Protein AF-A0A7M7G9E3-F1 (afdb_monomer)

pLDDT: mean 73.28, std 13.19, range [44.12, 91.56]

Solvent-accessible surface area (backbone atoms only — not comparable to full-ato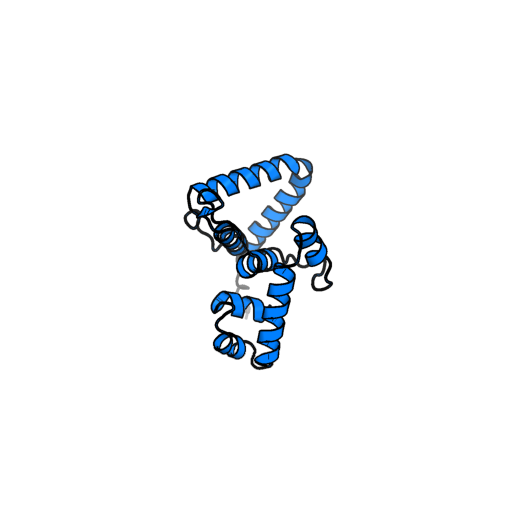m values): 9744 Å² total; per-residue (Å²): 109,70,66,58,55,34,35,72,73,53,40,86,83,36,54,76,64,33,35,70,78,36,78,90,49,56,69,66,57,53,50,52,53,52,51,52,52,39,49,54,43,70,74,52,58,83,84,50,47,64,60,53,57,67,62,66,74,87,62,57,98,86,60,86,53,62,43,61,51,30,45,46,50,40,70,45,42,85,66,70,56,29,86,81,49,88,64,38,49,62,46,58,51,30,46,45,56,27,34,46,73,74,74,70,53,58,90,77,77,48,56,73,68,48,45,54,51,50,51,52,52,50,52,54,50,45,65,71,45,48,72,82,47,47,66,61,51,52,51,49,52,50,52,54,53,49,68,74,63,64,72,86,70,76,82,71,80,79,77,75,82,126

Foldseek 3Di:
DQLLVQCVVPNLVPLVSSCVSVVVDDSVRSVVVSVVLLVVQVPDDPVCVVVVVCVVPPDDPPDPCVLVSLSSCLRRHPDDDCVVVVNADVSQLSVQVSCVVVVNHDPPSDDPVNSVVVVVVVVVVCVVCPPVCVVVVVVVVVVVVVVVPPPPDDDPPDPPDD

Structure (mmCIF, N/CA/C/O backbone):
data_AF-A0A7M7G9E3-F1
#
_entry.id   AF-A0A7M7G9E3-F1
#
loop_
_atom_site.group_PDB
_atom_site.id
_atom_site.type_symbol
_atom_site.label_atom_id
_atom_site.label_alt_id
_atom_site.label_comp_id
_atom_site.label_asym_id
_atom_site.label_entity_id
_atom_site.label_seq_id
_atom_site.pdbx_PDB_ins_code
_atom_site.Cartn_x
_atom_site.Cartn_y
_atom_site.Cartn_z
_atom_site.occupancy
_atom_site.B_iso_or_equiv
_atom_site.auth_seq_id
_atom_site.auth_comp_id
_atom_site.auth_asym_id
_atom_site.auth_atom_id
_atom_site.pdbx_PDB_model_num
ATOM 1 N N . LYS A 1 1 ? -12.710 -0.361 7.205 1.00 62.22 1 LYS A N 1
ATOM 2 C CA . LYS A 1 1 ? -12.033 -1.661 6.974 1.00 62.22 1 LYS A CA 1
ATOM 3 C C . LYS A 1 1 ? -12.723 -2.511 5.900 1.00 62.22 1 LYS A C 1
ATOM 5 O O . LYS A 1 1 ? -12.128 -2.673 4.850 1.00 62.22 1 LYS A O 1
ATOM 10 N N . ILE A 1 2 ? -13.982 -2.938 6.076 1.00 75.06 2 ILE A N 1
ATOM 11 C CA . ILE A 1 2 ? -14.695 -3.798 5.096 1.00 75.06 2 ILE A CA 1
ATOM 12 C C . ILE A 1 2 ? -14.792 -3.164 3.693 1.00 75.06 2 ILE A C 1
ATOM 14 O O . ILE A 1 2 ? -14.605 -3.848 2.695 1.00 75.06 2 ILE A O 1
ATOM 18 N N . LEU A 1 3 ? -15.007 -1.845 3.602 1.00 76.38 3 LEU A N 1
ATOM 19 C CA . LEU A 1 3 ? -15.011 -1.137 2.315 1.00 76.38 3 LEU A CA 1
ATOM 20 C C . LEU A 1 3 ? -13.657 -1.216 1.587 1.00 76.38 3 LEU A C 1
ATOM 22 O O . LEU A 1 3 ? -13.635 -1.462 0.390 1.00 76.38 3 LEU A O 1
ATOM 26 N N . LEU A 1 4 ? -12.536 -1.065 2.300 1.00 72.06 4 LEU A N 1
ATOM 27 C CA . LEU A 1 4 ? -11.190 -1.193 1.722 1.00 72.06 4 LEU A CA 1
ATO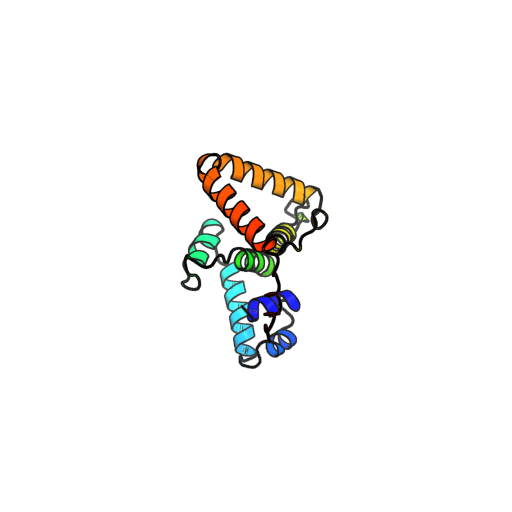M 28 C C . LEU A 1 4 ? -10.915 -2.626 1.244 1.00 72.06 4 LEU A C 1
ATOM 30 O O . LEU A 1 4 ? -10.371 -2.810 0.162 1.00 72.06 4 LEU A O 1
ATOM 34 N N . GLU A 1 5 ? -11.345 -3.632 2.008 1.00 73.69 5 GLU A N 1
ATOM 35 C CA . GLU A 1 5 ? -11.229 -5.048 1.624 1.00 73.69 5 GLU A CA 1
ATOM 36 C C . GLU A 1 5 ? -12.071 -5.368 0.376 1.00 73.69 5 GLU A C 1
ATOM 38 O O . GLU A 1 5 ? -11.616 -6.068 -0.530 1.00 73.69 5 GLU A O 1
ATOM 43 N N . ALA A 1 6 ? -13.285 -4.821 0.290 1.00 77.81 6 ALA A N 1
ATOM 44 C CA . ALA A 1 6 ? -14.148 -4.981 -0.875 1.00 77.81 6 ALA A CA 1
ATOM 45 C C . ALA A 1 6 ? -13.571 -4.279 -2.118 1.00 77.81 6 ALA A C 1
ATOM 47 O O . ALA A 1 6 ? -13.568 -4.861 -3.202 1.00 77.81 6 ALA A O 1
ATOM 48 N N . LEU A 1 7 ? -13.028 -3.069 -1.952 1.00 79.50 7 LEU A N 1
ATOM 49 C CA . LEU A 1 7 ? -12.357 -2.311 -3.012 1.00 79.50 7 LEU A CA 1
ATOM 50 C C . LEU A 1 7 ? -11.097 -3.014 -3.518 1.00 79.50 7 LEU A C 1
ATOM 52 O O . LEU A 1 7 ? -10.873 -3.076 -4.721 1.00 79.50 7 LEU A O 1
ATOM 56 N N . GLN A 1 8 ? -10.303 -3.590 -2.619 1.00 74.94 8 GLN A N 1
ATOM 57 C CA . GLN A 1 8 ? -9.138 -4.390 -2.983 1.00 74.94 8 GLN A CA 1
ATOM 58 C C . GLN A 1 8 ? -9.531 -5.625 -3.800 1.00 74.94 8 GLN A C 1
ATOM 60 O O . GLN A 1 8 ? -8.849 -5.985 -4.757 1.00 74.94 8 GLN A O 1
ATOM 65 N N . LYS A 1 9 ? -10.617 -6.299 -3.407 1.00 79.69 9 LYS A N 1
ATOM 66 C CA . LYS A 1 9 ? -11.030 -7.567 -4.010 1.00 79.69 9 LYS A CA 1
ATOM 67 C C . LYS A 1 9 ? -11.716 -7.397 -5.363 1.00 79.69 9 LYS A C 1
ATOM 69 O O . LYS A 1 9 ? -11.530 -8.239 -6.237 1.00 79.69 9 LYS A O 1
ATOM 74 N N . TYR A 1 10 ? -12.538 -6.363 -5.518 1.00 82.44 10 TYR A N 1
ATOM 75 C CA . TYR A 1 10 ? -13.394 -6.198 -6.695 1.00 82.44 10 TYR A CA 1
ATOM 76 C C . TYR A 1 10 ? -13.052 -4.973 -7.549 1.00 82.44 10 TYR A C 1
ATOM 78 O O . TYR A 1 10 ? -13.603 -4.834 -8.639 1.00 82.44 10 TYR A O 1
ATOM 86 N N . GLY A 1 11 ? -12.142 -4.112 -7.088 1.00 74.88 11 GLY A N 1
ATOM 87 C CA . GLY A 1 11 ? -11.875 -2.814 -7.704 1.00 74.88 11 GLY A CA 1
ATOM 88 C C . GLY A 1 11 ? -12.979 -1.796 -7.409 1.00 74.88 11 GLY A C 1
ATOM 89 O O . GLY A 1 11 ? -14.096 -2.151 -7.036 1.00 74.88 11 GLY A O 1
ATOM 90 N N . SER A 1 12 ? -12.679 -0.508 -7.587 1.00 77.75 12 SER A N 1
ATOM 91 C CA . SER A 1 12 ? -13.630 0.594 -7.357 1.00 77.75 12 SER A CA 1
ATOM 92 C C . SER A 1 12 ? -14.797 0.633 -8.350 1.00 77.75 12 SER A C 1
ATOM 94 O O . SER A 1 12 ? -15.815 1.260 -8.064 1.00 77.75 12 SER A O 1
ATOM 96 N N . GLU A 1 13 ? -14.677 -0.050 -9.488 1.00 79.44 13 GLU A N 1
ATOM 97 C CA . GLU A 1 13 ? -15.684 -0.068 -10.556 1.00 79.44 13 GLU A CA 1
ATOM 98 C C . GLU A 1 13 ? -16.825 -1.065 -10.287 1.00 79.44 13 GLU A C 1
ATOM 100 O O . GLU A 1 13 ? -17.957 -0.859 -10.727 1.00 79.44 13 GLU A O 1
ATOM 105 N N . ASN A 1 14 ? -16.567 -2.133 -9.524 1.00 83.56 14 ASN A N 1
ATOM 106 C CA . ASN A 1 14 ? -17.523 -3.221 -9.317 1.00 83.56 14 ASN A CA 1
ATOM 107 C C . ASN A 1 14 ? -18.362 -3.025 -8.045 1.00 83.56 14 ASN A C 1
ATOM 109 O O . ASN A 1 14 ? -18.261 -3.758 -7.055 1.00 83.56 14 ASN A O 1
ATOM 113 N N . ILE A 1 15 ? -19.211 -2.002 -8.080 1.00 82.75 15 ILE A N 1
ATOM 114 C CA . ILE A 1 15 ? -20.000 -1.563 -6.921 1.00 82.75 15 ILE A CA 1
ATOM 115 C C . ILE A 1 15 ? -21.059 -2.594 -6.513 1.00 82.75 15 ILE A C 1
ATOM 117 O O . ILE A 1 15 ? -21.334 -2.747 -5.323 1.00 82.75 15 ILE A O 1
ATOM 121 N N . ASP A 1 16 ? -21.580 -3.372 -7.461 1.00 83.38 16 ASP A N 1
ATOM 122 C CA . ASP A 1 16 ? -22.535 -4.451 -7.184 1.00 83.38 16 ASP A CA 1
ATOM 123 C C . ASP A 1 16 ? -21.907 -5.620 -6.410 1.00 83.38 16 ASP A C 1
ATOM 125 O O . ASP A 1 16 ? -22.585 -6.305 -5.642 1.00 83.38 16 ASP A O 1
ATOM 129 N N . ALA A 1 17 ? -20.607 -5.875 -6.583 1.00 83.62 17 ALA A N 1
ATOM 130 C CA . ALA A 1 17 ? -19.887 -6.850 -5.767 1.00 83.62 17 ALA A CA 1
ATOM 131 C C . ALA A 1 17 ? -19.518 -6.283 -4.387 1.00 83.62 17 ALA A C 1
ATOM 133 O O . ALA A 1 17 ? -19.555 -7.014 -3.393 1.00 83.62 17 ALA A O 1
ATOM 134 N N . ILE A 1 18 ? -19.211 -4.983 -4.306 1.00 83.94 18 ILE A N 1
ATOM 135 C CA . ILE A 1 18 ? -18.911 -4.301 -3.041 1.00 83.94 18 ILE A CA 1
ATOM 136 C C . ILE A 1 18 ? -20.157 -4.221 -2.147 1.00 83.94 18 ILE A C 1
ATOM 138 O O . ILE A 1 18 ? -20.063 -4.507 -0.951 1.00 83.94 18 ILE A O 1
ATOM 142 N N . SER A 1 19 ? -21.329 -3.916 -2.711 1.00 84.06 19 SER A N 1
ATOM 143 C CA . SER A 1 19 ? -22.597 -3.837 -1.969 1.00 84.06 19 SER A CA 1
ATOM 144 C C . SER A 1 19 ? -22.969 -5.164 -1.302 1.00 84.06 19 SER A C 1
ATOM 146 O O . SER A 1 19 ? -23.477 -5.177 -0.185 1.00 84.06 19 SER A O 1
ATOM 148 N N . LYS A 1 20 ? -22.602 -6.301 -1.907 1.00 85.81 20 LYS A N 1
ATOM 149 C CA . LYS A 1 20 ? -22.775 -7.635 -1.305 1.00 85.81 20 LYS A CA 1
ATOM 150 C C . LYS A 1 20 ? -21.909 -7.863 -0.061 1.00 85.81 20 LYS A C 1
ATOM 152 O O . LYS A 1 20 ? -22.298 -8.648 0.798 1.00 85.81 20 LYS A O 1
ATOM 157 N N . MET A 1 21 ? -20.749 -7.208 0.052 1.00 82.44 21 MET A N 1
ATOM 158 C CA . MET A 1 21 ? -19.912 -7.250 1.265 1.00 82.44 21 MET A CA 1
ATOM 159 C C . MET A 1 21 ? -20.320 -6.202 2.307 1.00 82.44 21 MET A C 1
ATOM 161 O O . MET A 1 21 ? -19.928 -6.308 3.468 1.00 82.44 21 MET A O 1
ATOM 165 N N . LEU A 1 22 ? -21.119 -5.212 1.909 1.00 81.06 22 LEU A N 1
ATOM 166 C CA . LEU A 1 22 ? -21.623 -4.132 2.753 1.00 81.06 22 LEU A CA 1
ATOM 167 C C . LEU A 1 22 ? -23.161 -4.087 2.702 1.00 81.06 22 LEU A C 1
ATOM 169 O O . LEU A 1 22 ? -23.721 -3.066 2.310 1.00 81.06 22 LEU A O 1
ATOM 173 N N . PRO A 1 23 ? -23.867 -5.156 3.121 1.00 77.81 23 PRO A N 1
ATOM 174 C CA . PRO A 1 23 ? -25.323 -5.255 2.960 1.00 77.81 23 PRO A CA 1
ATOM 175 C C . PRO A 1 23 ? -26.102 -4.189 3.745 1.00 77.81 23 PRO A C 1
ATOM 177 O O . PRO A 1 23 ? -27.266 -3.935 3.456 1.00 77.81 23 PRO A O 1
ATOM 180 N N . ASN A 1 24 ? -25.456 -3.563 4.732 1.00 81.88 24 ASN A N 1
ATOM 181 C CA . ASN A 1 24 ? -26.046 -2.532 5.583 1.00 81.88 24 ASN A CA 1
ATOM 182 C C . ASN A 1 24 ? -25.809 -1.105 5.062 1.00 81.88 24 ASN A C 1
ATOM 184 O O . ASN A 1 24 ? -26.201 -0.152 5.729 1.00 81.88 24 ASN A O 1
ATOM 188 N N . ILE A 1 25 ? -25.119 -0.942 3.931 1.00 80.38 25 ILE A N 1
ATOM 189 C CA . ILE A 1 25 ? -24.802 0.363 3.346 1.00 80.38 25 ILE A CA 1
ATOM 190 C C . ILE A 1 25 ? -25.484 0.446 1.985 1.00 80.38 25 ILE A C 1
ATOM 192 O O . ILE A 1 25 ? -25.411 -0.491 1.189 1.00 80.38 25 ILE A O 1
ATOM 196 N N . SER A 1 26 ? -26.158 1.564 1.715 1.00 84.56 26 SER A N 1
ATOM 197 C CA . SER A 1 26 ? -26.821 1.755 0.431 1.00 84.56 26 SER A CA 1
ATOM 198 C C . SER A 1 26 ? -25.800 1.842 -0.708 1.00 84.56 26 SER A C 1
ATOM 200 O O . SER A 1 26 ? -24.652 2.262 -0.538 1.00 84.56 26 SER A O 1
ATOM 202 N N . LEU A 1 27 ? -26.222 1.445 -1.906 1.00 84.50 27 LEU A N 1
ATOM 203 C CA . LEU A 1 27 ? -25.378 1.471 -3.102 1.00 84.50 27 LEU A CA 1
ATOM 204 C C . LEU A 1 27 ? -24.957 2.912 -3.456 1.00 84.50 27 LEU A C 1
ATOM 206 O O . LEU A 1 27 ? -23.843 3.149 -3.926 1.00 84.50 27 LEU A O 1
ATOM 210 N N . GLU A 1 28 ? -25.831 3.878 -3.171 1.00 84.62 28 GLU A N 1
ATOM 211 C CA . GLU A 1 28 ? -25.585 5.313 -3.327 1.00 84.62 28 GLU A CA 1
ATOM 212 C C . GLU A 1 28 ? -24.550 5.828 -2.325 1.00 84.62 28 GLU A C 1
ATOM 214 O O . GLU A 1 28 ? -23.632 6.541 -2.727 1.00 84.62 28 GLU A O 1
ATOM 219 N N . ASP A 1 29 ? -24.612 5.397 -1.064 1.00 81.69 29 ASP A N 1
ATOM 220 C CA . ASP A 1 29 ? -23.627 5.770 -0.044 1.00 81.69 29 ASP A CA 1
ATOM 221 C C . ASP A 1 29 ? -22.245 5.182 -0.341 1.00 81.69 29 ASP A C 1
ATOM 223 O O . ASP A 1 29 ? -21.230 5.857 -0.152 1.00 81.69 29 ASP A O 1
ATOM 227 N N . ILE A 1 30 ? -22.181 3.948 -0.857 1.00 81.44 30 ILE A N 1
ATOM 228 C CA . ILE A 1 30 ? -20.924 3.330 -1.311 1.00 81.44 30 ILE A CA 1
ATOM 229 C C . ILE A 1 30 ? -20.324 4.155 -2.455 1.00 81.44 30 ILE A C 1
ATOM 231 O O . ILE A 1 30 ? -19.148 4.515 -2.391 1.00 81.44 30 ILE A O 1
ATOM 235 N N . LYS A 1 31 ? -21.129 4.510 -3.467 1.00 85.25 31 LYS A N 1
ATOM 236 C CA . LYS A 1 31 ? -20.708 5.374 -4.585 1.00 85.25 31 LYS A CA 1
ATOM 237 C C . LYS A 1 31 ? -20.195 6.724 -4.097 1.00 85.25 31 LYS A C 1
ATOM 239 O O . LYS A 1 31 ? -19.073 7.095 -4.421 1.00 85.25 31 LYS A O 1
ATOM 244 N N . SER A 1 32 ? -20.988 7.417 -3.283 1.00 84.75 32 SER A N 1
ATOM 245 C CA . SER A 1 32 ? -20.653 8.719 -2.693 1.00 84.75 32 SER A CA 1
ATOM 246 C C . SER A 1 32 ? -19.331 8.659 -1.927 1.00 84.75 32 SER A C 1
ATOM 248 O O . SER A 1 32 ? -18.456 9.503 -2.116 1.00 84.75 32 SER A O 1
ATOM 250 N N . THR A 1 33 ? -19.142 7.611 -1.126 1.00 81.31 33 THR A N 1
ATOM 251 C CA . THR A 1 33 ? -17.935 7.423 -0.321 1.00 81.31 33 THR A CA 1
ATOM 252 C C . THR A 1 33 ? -16.703 7.197 -1.198 1.00 81.31 33 THR A C 1
ATOM 254 O O . THR A 1 33 ? -15.673 7.833 -0.980 1.00 81.31 33 THR A O 1
ATOM 257 N N . ILE A 1 34 ? -16.805 6.342 -2.222 1.00 82.50 34 ILE A N 1
ATOM 258 C CA . ILE A 1 34 ? -15.722 6.103 -3.189 1.00 82.50 34 ILE A CA 1
ATOM 259 C C . ILE A 1 34 ? -15.374 7.401 -3.928 1.00 82.50 34 ILE A C 1
ATOM 261 O O . ILE A 1 34 ? -14.204 7.778 -3.978 1.00 82.50 34 ILE A O 1
ATOM 265 N N . SER A 1 35 ? -16.376 8.117 -4.445 1.00 82.38 35 SER A N 1
ATOM 266 C CA . SER A 1 35 ? -16.183 9.376 -5.170 1.00 82.38 35 SER A CA 1
ATOM 267 C C . SER A 1 35 ? -15.533 10.449 -4.302 1.00 82.38 35 SER A C 1
ATOM 269 O O . SER A 1 35 ? -14.566 11.070 -4.736 1.00 82.38 35 SER A O 1
ATOM 271 N N . LYS A 1 36 ? -15.993 10.610 -3.057 1.00 80.75 36 LYS A N 1
ATOM 272 C CA . LYS A 1 36 ? -15.408 11.537 -2.083 1.00 80.75 36 LYS A CA 1
ATOM 273 C C . LYS A 1 36 ? -13.924 11.253 -1.865 1.00 80.75 36 LYS A C 1
ATOM 275 O O . LYS A 1 36 ? -13.114 12.173 -1.839 1.00 80.75 36 LYS A O 1
ATOM 280 N N . TYR A 1 37 ? -13.551 9.986 -1.716 1.00 74.50 37 TYR A N 1
ATOM 281 C CA . TYR A 1 37 ? -12.158 9.599 -1.505 1.00 74.50 37 TYR A CA 1
ATOM 282 C C . TYR A 1 37 ? -11.289 9.794 -2.747 1.00 74.50 37 TYR A C 1
ATOM 284 O O . TYR A 1 37 ? -10.169 10.290 -2.626 1.00 74.50 37 TYR A O 1
ATOM 292 N N . SER A 1 38 ? -11.812 9.490 -3.936 1.00 76.44 38 SER A N 1
ATOM 293 C CA . SER A 1 38 ? -11.145 9.820 -5.198 1.00 76.44 38 SER A CA 1
ATOM 294 C C . SER A 1 38 ? -10.947 11.326 -5.374 1.00 76.44 38 SER A C 1
ATOM 296 O O . SER A 1 38 ? -9.914 11.751 -5.878 1.00 76.44 38 SER A O 1
ATOM 298 N N . GLU A 1 39 ? -11.914 12.145 -4.970 1.00 75.88 39 GLU A N 1
ATOM 299 C CA . GLU A 1 39 ? -11.827 13.602 -5.075 1.00 75.88 39 GLU A CA 1
ATOM 300 C C . GLU A 1 39 ? -10.805 14.188 -4.097 1.00 75.88 39 GLU A C 1
ATOM 302 O O . GLU A 1 39 ? -9.998 15.034 -4.478 1.00 75.88 39 GLU A O 1
ATOM 307 N N . ILE A 1 40 ? -10.767 13.672 -2.865 1.00 70.94 40 ILE A N 1
ATOM 308 C CA . ILE A 1 40 ? -9.725 14.002 -1.886 1.00 70.94 40 ILE A CA 1
ATOM 309 C C . ILE A 1 40 ? -8.341 13.659 -2.451 1.00 70.94 40 ILE A C 1
ATOM 311 O O . ILE A 1 40 ? -7.437 14.482 -2.364 1.00 70.94 40 ILE A O 1
ATOM 315 N N . ALA A 1 41 ? -8.173 12.484 -3.064 1.00 66.81 41 ALA A N 1
ATOM 316 C CA . ALA A 1 41 ? -6.895 12.079 -3.650 1.00 66.81 41 ALA A CA 1
ATOM 317 C C . ALA A 1 41 ? -6.475 12.949 -4.852 1.00 66.81 41 ALA A C 1
ATOM 319 O O . ALA A 1 41 ? -5.294 13.224 -5.018 1.00 66.81 41 ALA A O 1
ATOM 320 N N . LYS A 1 42 ? -7.428 13.410 -5.674 1.00 68.31 42 LYS A N 1
ATOM 321 C CA . LYS A 1 42 ? -7.154 14.253 -6.853 1.00 68.31 42 LYS A CA 1
ATOM 322 C C . LYS A 1 42 ? -6.769 15.694 -6.517 1.00 68.31 42 LYS A C 1
ATOM 324 O O . LYS A 1 42 ? -6.034 16.308 -7.281 1.00 68.31 42 LYS A O 1
ATOM 329 N N . ASN A 1 43 ? -7.294 16.240 -5.421 1.00 63.22 43 ASN A N 1
ATOM 330 C CA . ASN A 1 43 ? -7.216 17.672 -5.111 1.00 63.22 43 ASN A CA 1
ATOM 331 C C . ASN A 1 43 ? -6.189 18.023 -4.015 1.00 63.22 43 ASN A C 1
ATOM 333 O O . ASN A 1 43 ? -6.202 19.146 -3.510 1.00 63.22 43 ASN A O 1
ATOM 337 N N . LEU A 1 44 ? -5.319 17.092 -3.611 1.00 54.50 44 LEU A N 1
ATOM 338 C CA . LEU A 1 44 ? -4.316 17.322 -2.565 1.00 54.50 44 LEU A CA 1
ATOM 339 C C . LEU A 1 44 ? -2.896 17.408 -3.144 1.00 54.50 44 LEU A C 1
ATOM 341 O O . LEU A 1 44 ? -2.499 16.585 -3.960 1.00 54.50 44 LEU A O 1
ATOM 345 N N . TYR A 1 45 ? -2.125 18.397 -2.679 1.00 54.25 45 TYR A N 1
ATOM 346 C CA . TYR A 1 45 ? -0.694 18.542 -2.972 1.00 54.25 45 TYR A CA 1
ATOM 347 C C . TYR A 1 45 ? 0.148 17.522 -2.174 1.00 54.25 45 TYR A C 1
ATOM 349 O O . TYR A 1 45 ? -0.186 17.214 -1.025 1.00 54.25 45 TYR A O 1
ATOM 357 N N . GLU A 1 46 ? 1.253 17.043 -2.768 1.00 53.22 46 GLU A N 1
ATOM 358 C CA . GLU A 1 46 ? 2.120 15.946 -2.276 1.00 53.22 46 GLU A CA 1
ATOM 359 C C . GLU A 1 46 ? 2.511 16.055 -0.787 1.00 53.22 46 GLU A C 1
ATOM 361 O O . GLU A 1 46 ? 2.446 15.067 -0.054 1.00 53.22 46 GLU A O 1
ATOM 366 N N . ASP A 1 47 ? 2.827 17.257 -0.294 1.00 45.22 47 ASP A N 1
ATOM 367 C CA . ASP A 1 47 ? 3.300 17.463 1.085 1.00 45.22 47 ASP A CA 1
ATOM 368 C C . ASP A 1 47 ? 2.176 17.489 2.146 1.00 45.22 47 ASP A C 1
ATOM 370 O O . ASP A 1 47 ? 2.416 17.266 3.341 1.00 45.22 47 ASP A O 1
ATOM 374 N N . GLU A 1 48 ? 0.925 17.733 1.736 1.00 49.28 48 GLU A N 1
ATOM 375 C CA . GLU A 1 48 ? -0.235 17.736 2.637 1.00 49.28 48 GLU A CA 1
ATOM 376 C C . GLU A 1 48 ? -0.912 16.365 2.749 1.00 49.28 48 GLU A C 1
ATOM 378 O O . GLU A 1 48 ? -1.586 16.115 3.752 1.00 49.28 48 GLU A O 1
ATOM 383 N N . LEU A 1 49 ? -0.719 15.466 1.776 1.00 51.69 49 LEU A N 1
ATOM 384 C CA . LEU A 1 49 ? -1.388 14.162 1.706 1.00 51.69 49 LEU A CA 1
ATOM 385 C C . LEU A 1 49 ? -1.201 13.355 2.989 1.00 51.69 49 LEU A C 1
ATOM 387 O O . LEU A 1 49 ? -2.175 13.072 3.681 1.00 51.69 49 LEU A O 1
ATOM 391 N N . LEU A 1 50 ? 0.043 13.050 3.357 1.00 49.31 50 LEU A N 1
ATOM 392 C CA . LEU A 1 50 ? 0.321 12.161 4.485 1.00 49.31 50 LEU A CA 1
ATOM 393 C C . LEU A 1 50 ? -0.077 12.797 5.826 1.00 49.31 50 LEU A C 1
ATOM 395 O O . LEU A 1 50 ? -0.698 12.160 6.673 1.00 49.31 50 LEU A O 1
ATOM 399 N N . ASN A 1 51 ? 0.237 14.080 6.011 1.00 48.66 51 ASN A N 1
ATOM 400 C CA . ASN A 1 51 ? 0.017 14.781 7.275 1.00 48.66 51 ASN A CA 1
ATOM 401 C C . ASN A 1 51 ? -1.463 15.056 7.559 1.00 48.66 51 ASN A C 1
ATOM 403 O O . ASN A 1 51 ? -1.899 14.924 8.702 1.00 48.66 51 ASN A O 1
ATOM 407 N N . LYS A 1 52 ? -2.241 15.451 6.548 1.00 54.41 52 LYS A N 1
ATOM 408 C CA . LYS A 1 52 ? -3.678 15.730 6.695 1.00 54.41 52 LYS A CA 1
ATOM 409 C C . LYS A 1 52 ? -4.465 14.426 6.811 1.00 54.41 52 LYS A C 1
ATOM 411 O O . LYS A 1 52 ? -5.420 14.366 7.583 1.00 54.41 52 LYS A O 1
ATOM 416 N N . TRP A 1 53 ? -4.000 13.363 6.149 1.00 54.34 53 TRP A N 1
ATOM 417 C CA . TRP A 1 53 ? -4.514 12.009 6.342 1.00 54.34 53 TRP A CA 1
ATOM 418 C C . TRP A 1 53 ? -4.296 11.508 7.760 1.00 54.34 53 TRP A C 1
ATOM 420 O O . TRP A 1 53 ? -5.270 11.211 8.443 1.00 54.34 53 TRP A O 1
ATOM 430 N N . LEU A 1 54 ? -3.056 11.497 8.253 1.00 50.59 54 LEU A N 1
ATOM 431 C CA . LEU A 1 54 ? -2.746 11.047 9.615 1.00 50.59 54 LEU A CA 1
ATOM 432 C C . LEU A 1 54 ? -3.540 11.814 10.690 1.00 50.59 54 LEU A C 1
ATOM 434 O O . LEU A 1 54 ? -3.781 11.284 11.769 1.00 50.59 54 LEU A O 1
ATOM 438 N N . LYS A 1 55 ? -3.987 13.040 10.387 1.00 49.03 55 LYS A N 1
ATOM 439 C CA . LYS A 1 55 ? -4.703 13.932 11.309 1.00 49.03 55 LYS A CA 1
ATOM 440 C C . LYS A 1 55 ? -6.227 13.982 11.129 1.00 49.03 55 LYS A C 1
ATOM 442 O O . LYS A 1 55 ? -6.878 14.690 11.890 1.00 49.03 55 LYS A O 1
ATOM 447 N N . CYS A 1 56 ? -6.834 13.256 10.185 1.00 53.72 56 CYS A N 1
ATOM 448 C CA . CYS A 1 56 ? -8.277 13.370 9.891 1.00 53.72 56 CYS A CA 1
ATOM 449 C C . CYS A 1 56 ? -9.222 12.728 10.933 1.00 53.72 56 CYS A C 1
ATOM 451 O O . CYS A 1 56 ? -10.414 12.573 10.676 1.00 53.72 56 CYS A O 1
ATOM 453 N N . GLY A 1 57 ? -8.712 12.348 12.110 1.00 47.41 57 GLY A N 1
ATOM 454 C CA . GLY A 1 57 ? -9.504 11.787 13.212 1.00 47.41 57 GLY A CA 1
ATOM 455 C C . GLY A 1 57 ? -9.961 10.339 13.006 1.00 47.41 57 GLY A C 1
ATOM 456 O O . GLY A 1 57 ? -10.591 9.772 13.892 1.00 47.41 57 GLY A O 1
ATOM 457 N N . LEU A 1 58 ? -9.620 9.726 11.867 1.00 44.81 58 LEU A N 1
ATOM 458 C CA . LEU A 1 58 ? -9.867 8.307 11.591 1.00 44.81 58 LEU A CA 1
ATOM 459 C C . LEU A 1 58 ? -8.872 7.369 12.295 1.00 44.81 58 LEU A C 1
ATOM 461 O O . LEU A 1 58 ? -9.079 6.158 12.268 1.00 44.81 58 LEU A O 1
ATOM 465 N N . TYR A 1 59 ? -7.803 7.906 12.896 1.00 53.53 59 TYR A N 1
ATOM 466 C CA . TYR A 1 59 ? -6.641 7.129 13.329 1.00 53.53 59 TYR A CA 1
ATOM 467 C C . TYR A 1 59 ? -6.228 7.478 14.764 1.00 53.53 59 TYR A C 1
ATOM 469 O O . TYR A 1 59 ? -6.123 8.659 15.103 1.00 53.53 59 TYR A O 1
ATOM 477 N N . GLN A 1 60 ? -5.985 6.456 15.591 1.00 51.34 60 GLN A N 1
ATOM 478 C CA . GLN A 1 60 ? -5.411 6.596 16.932 1.00 51.34 60 GLN A CA 1
ATOM 479 C C . GLN A 1 60 ? -3.903 6.280 16.902 1.00 51.34 60 GLN A C 1
ATOM 481 O O . GLN A 1 60 ? -3.472 5.482 16.067 1.00 51.34 60 GLN A O 1
ATOM 486 N N . PRO A 1 61 ? -3.082 6.878 17.785 1.00 48.19 61 PRO A N 1
ATOM 487 C CA . PRO A 1 61 ? -1.626 6.685 17.810 1.00 48.19 61 PRO A CA 1
ATOM 488 C C . PRO A 1 61 ? -1.166 5.224 17.954 1.00 48.19 61 PRO A C 1
ATOM 490 O O . PRO A 1 61 ? -0.038 4.897 17.586 1.00 48.19 61 PRO A O 1
ATOM 493 N N . GLU A 1 62 ? -2.016 4.344 18.486 1.00 52.94 62 GLU A N 1
ATOM 494 C CA . GLU A 1 62 ? -1.725 2.924 18.699 1.00 52.94 62 GLU A CA 1
ATOM 495 C C . GLU A 1 62 ? -2.038 2.044 17.477 1.00 52.94 62 GLU A C 1
ATOM 497 O O . GLU A 1 62 ? -1.605 0.888 17.416 1.00 52.94 62 GLU A O 1
ATOM 502 N N . ASP A 1 63 ? -2.752 2.578 16.487 1.00 55.75 63 ASP A N 1
ATOM 503 C CA . ASP A 1 63 ? -3.122 1.845 15.288 1.00 55.75 63 ASP A CA 1
ATOM 504 C C . ASP A 1 63 ? -2.087 2.060 14.170 1.00 55.75 63 ASP A C 1
ATOM 506 O O . ASP A 1 63 ? -2.008 3.113 13.534 1.00 55.75 63 ASP A O 1
ATOM 510 N N . SER A 1 64 ? -1.293 1.029 13.870 1.00 62.06 64 SER A N 1
ATOM 511 C CA . SER A 1 64 ? -0.417 1.043 12.691 1.00 62.06 64 SER A CA 1
ATOM 512 C C . SER A 1 64 ? -1.231 0.765 11.423 1.00 62.06 64 SER A C 1
ATOM 514 O O . SER A 1 64 ? -1.298 -0.367 10.947 1.00 62.06 64 SER A O 1
ATOM 516 N N . PHE A 1 65 ? -1.852 1.810 10.873 1.00 67.75 65 PHE A N 1
ATOM 517 C CA . PHE A 1 65 ? -2.606 1.781 9.607 1.00 67.75 65 PHE A CA 1
ATOM 518 C C . PHE A 1 65 ? -1.725 1.948 8.359 1.00 67.75 65 PHE A C 1
ATOM 520 O O . PHE A 1 65 ? -2.199 2.318 7.284 1.00 67.75 65 PHE A O 1
ATOM 527 N N . ILE A 1 66 ? -0.420 1.698 8.492 1.00 75.69 66 ILE A N 1
ATOM 528 C CA . ILE A 1 66 ? 0.539 1.764 7.383 1.00 75.69 66 ILE A CA 1
ATOM 529 C C . ILE A 1 66 ? 0.074 0.921 6.180 1.00 75.69 66 ILE A C 1
ATOM 531 O O . ILE A 1 66 ? 0.112 1.438 5.063 1.00 75.69 66 ILE A O 1
ATOM 535 N N . PRO A 1 67 ? -0.411 -0.327 6.352 1.00 78.38 67 PRO A N 1
ATOM 536 C CA . PRO A 1 67 ? -0.885 -1.111 5.218 1.00 78.38 67 PRO A CA 1
ATOM 537 C C . PRO A 1 67 ? -2.096 -0.457 4.534 1.00 78.38 67 PRO A C 1
ATOM 539 O O . PRO A 1 67 ? -2.117 -0.306 3.317 1.00 78.38 67 PRO A O 1
ATOM 542 N N . GLU A 1 68 ? -3.097 -0.016 5.291 1.00 78.06 68 GLU A N 1
ATOM 543 C CA . GLU A 1 68 ? -4.299 0.620 4.750 1.00 78.06 68 GLU A CA 1
ATOM 544 C C . GLU A 1 68 ? -3.984 1.917 3.994 1.00 78.06 68 GLU A C 1
ATOM 546 O O . GLU A 1 68 ? -4.570 2.159 2.940 1.00 78.06 68 GLU A O 1
ATOM 551 N N . ALA A 1 69 ? -3.031 2.715 4.483 1.00 81.31 69 ALA A N 1
ATOM 552 C CA . ALA A 1 69 ? -2.567 3.918 3.798 1.00 81.31 69 ALA A CA 1
ATOM 553 C C . ALA A 1 69 ? -1.877 3.591 2.463 1.00 81.31 69 ALA A C 1
ATOM 555 O O . ALA A 1 69 ? -2.198 4.198 1.443 1.00 81.31 69 ALA A O 1
ATOM 556 N N . LEU A 1 70 ? -0.982 2.595 2.442 1.00 85.19 70 LEU A N 1
ATOM 557 C CA . LEU A 1 70 ? -0.299 2.147 1.221 1.00 85.19 70 LEU A CA 1
ATOM 558 C C . LEU A 1 70 ? -1.289 1.611 0.176 1.00 85.19 70 LEU A C 1
ATOM 560 O O . LEU A 1 70 ? -1.175 1.934 -1.006 1.00 85.19 70 LEU A O 1
ATOM 564 N N . LEU A 1 71 ? -2.281 0.829 0.614 1.00 83.94 71 LEU A N 1
ATOM 565 C CA . LEU A 1 71 ? -3.358 0.336 -0.246 1.00 83.94 71 LEU A CA 1
ATOM 566 C C . LEU A 1 71 ? -4.192 1.488 -0.808 1.00 83.94 71 LEU A C 1
ATOM 568 O O . LEU A 1 71 ? -4.535 1.495 -1.987 1.00 83.94 71 LEU A O 1
ATOM 572 N N . PHE A 1 72 ? -4.517 2.474 0.024 1.00 81.62 72 PHE A N 1
ATOM 573 C CA . PHE A 1 72 ? -5.301 3.617 -0.416 1.00 81.62 72 PHE A CA 1
ATOM 574 C C . PHE A 1 72 ? -4.560 4.435 -1.478 1.00 81.62 72 PHE A C 1
ATOM 576 O O . PHE A 1 72 ? -5.133 4.715 -2.530 1.00 81.62 72 PHE A O 1
ATOM 583 N N . ILE A 1 73 ? -3.284 4.753 -1.243 1.00 83.81 73 ILE A N 1
ATOM 584 C CA . ILE A 1 73 ? -2.418 5.436 -2.214 1.00 83.81 73 ILE A CA 1
ATOM 585 C C . ILE A 1 73 ? -2.414 4.672 -3.542 1.00 83.81 73 ILE A C 1
ATOM 587 O O . ILE A 1 73 ? -2.681 5.239 -4.601 1.00 83.81 73 ILE A O 1
ATOM 591 N N . GLN A 1 74 ? -2.194 3.359 -3.491 1.00 86.94 74 GLN A N 1
ATOM 592 C CA . GLN A 1 74 ? -2.174 2.495 -4.670 1.00 86.94 74 GLN A CA 1
ATOM 593 C C . GLN A 1 74 ? -3.492 2.502 -5.463 1.00 86.94 74 GLN A C 1
ATOM 595 O O . GLN A 1 74 ? -3.472 2.406 -6.694 1.00 86.94 74 GLN A O 1
ATOM 600 N N . LEU A 1 75 ? -4.636 2.585 -4.782 1.00 83.12 75 LEU A N 1
ATOM 601 C CA . LEU A 1 75 ? -5.954 2.548 -5.416 1.00 83.12 75 LEU A CA 1
ATOM 602 C C . LEU A 1 75 ? -6.385 3.913 -5.964 1.00 83.12 75 LEU A C 1
ATOM 604 O O . LEU A 1 75 ? -6.906 3.975 -7.079 1.00 83.12 75 LEU A O 1
ATOM 608 N N . PHE A 1 76 ? -6.178 4.986 -5.202 1.00 79.81 76 PHE A N 1
ATOM 609 C CA . PHE A 1 76 ? -6.881 6.254 -5.413 1.00 79.81 76 PHE A CA 1
ATOM 610 C C . PHE A 1 76 ? -6.021 7.399 -5.933 1.00 79.81 76 PHE A C 1
ATOM 612 O O . PHE A 1 76 ? -6.569 8.327 -6.526 1.00 79.81 76 PHE A O 1
ATOM 619 N N . GLU A 1 77 ? -4.709 7.358 -5.729 1.00 82.38 77 GLU A N 1
ATOM 620 C CA . GLU A 1 77 ? -3.836 8.419 -6.215 1.00 82.38 77 GLU A CA 1
ATOM 621 C C . GLU A 1 77 ? -3.627 8.310 -7.732 1.00 82.38 77 GLU A C 1
ATOM 623 O O . GLU A 1 77 ? -3.637 7.221 -8.326 1.00 82.38 77 GLU A O 1
ATOM 628 N N . ASN A 1 78 ? -3.482 9.468 -8.375 1.00 83.12 78 ASN A N 1
ATOM 629 C CA . ASN A 1 78 ? -3.271 9.553 -9.811 1.00 83.12 78 ASN A CA 1
ATOM 630 C C . ASN A 1 78 ? -1.783 9.381 -10.139 1.00 83.12 78 ASN A C 1
ATOM 632 O O . ASN A 1 78 ? -1.090 10.345 -10.454 1.00 83.12 78 ASN A O 1
ATOM 636 N N . HIS A 1 79 ? -1.299 8.144 -10.024 1.00 84.81 79 HIS A N 1
ATOM 637 C CA . HIS A 1 79 ? 0.085 7.797 -10.354 1.00 84.81 79 HIS A CA 1
ATOM 638 C C . HIS A 1 79 ? 0.368 8.056 -11.839 1.00 84.81 79 HIS A C 1
ATOM 640 O O . HIS A 1 79 ? -0.413 7.579 -12.673 1.00 84.81 79 HIS A O 1
ATOM 646 N N . PRO A 1 80 ? 1.476 8.735 -12.189 1.00 87.94 80 PRO A N 1
ATOM 647 C CA . PRO A 1 80 ? 1.884 8.868 -13.578 1.00 87.94 80 PRO A CA 1
ATOM 648 C C . PRO A 1 80 ? 2.071 7.483 -14.214 1.00 87.94 80 PRO A C 1
ATOM 650 O O . PRO A 1 80 ? 2.562 6.559 -13.551 1.00 87.94 80 PRO A O 1
ATOM 653 N N . PRO A 1 81 ? 1.680 7.299 -15.484 1.00 87.38 81 PRO A N 1
ATOM 654 C CA . PRO A 1 81 ? 1.892 6.039 -16.174 1.00 87.38 81 PRO A CA 1
ATOM 655 C C . PRO A 1 81 ? 3.396 5.762 -16.329 1.00 87.38 81 PRO A C 1
ATOM 657 O O . PRO A 1 81 ? 4.186 6.701 -16.458 1.00 87.38 81 PRO A O 1
ATOM 660 N N . PRO A 1 82 ? 3.816 4.486 -16.425 1.00 88.56 82 PRO A N 1
ATOM 661 C CA . PRO A 1 82 ? 5.230 4.151 -16.584 1.00 88.56 82 PRO A CA 1
ATOM 662 C C . PRO A 1 82 ? 5.904 4.842 -17.776 1.00 88.56 82 PRO A C 1
ATOM 664 O O . PRO A 1 82 ? 7.091 5.142 -17.716 1.00 88.56 82 PRO A O 1
ATOM 667 N N . SER A 1 83 ? 5.164 5.166 -18.840 1.00 89.19 83 SER A N 1
ATOM 668 C CA . SER A 1 83 ? 5.675 5.929 -19.989 1.00 89.19 83 SER A CA 1
ATOM 669 C C . SER A 1 83 ? 6.205 7.321 -19.632 1.00 89.19 83 SER A C 1
ATOM 671 O O . SER A 1 83 ? 7.099 7.815 -20.311 1.00 89.19 83 SER A O 1
ATOM 673 N N . GLU A 1 84 ? 5.670 7.949 -18.585 1.00 88.75 84 GLU A N 1
ATOM 674 C CA . GLU A 1 84 ? 6.080 9.277 -18.109 1.00 88.75 84 GLU A CA 1
ATOM 675 C C . GLU A 1 84 ? 7.215 9.206 -17.077 1.00 88.75 84 GLU A C 1
ATOM 677 O O . GLU A 1 84 ? 7.859 10.212 -16.794 1.00 88.75 84 GLU A O 1
ATOM 682 N N . LEU A 1 85 ? 7.501 8.012 -16.549 1.00 87.19 85 LEU A N 1
ATOM 683 C CA . LEU A 1 85 ? 8.506 7.766 -15.513 1.00 87.19 85 LEU A CA 1
ATOM 684 C C . LEU A 1 85 ? 9.583 6.787 -15.988 1.00 87.19 85 LEU A C 1
ATOM 686 O O . LEU A 1 85 ? 10.020 5.925 -15.236 1.00 87.19 85 LEU A O 1
ATOM 690 N N . GLU A 1 86 ? 9.995 6.861 -17.253 1.00 88.38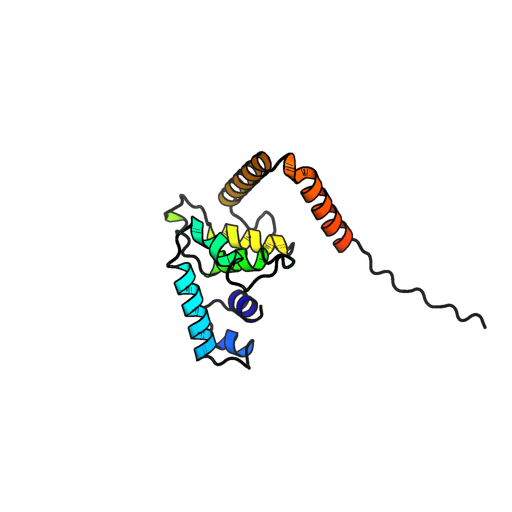 86 GLU A N 1
ATOM 691 C CA . GLU A 1 86 ? 11.042 5.995 -17.822 1.00 88.38 86 GLU A CA 1
ATOM 692 C C . GLU A 1 86 ? 10.816 4.479 -17.603 1.00 88.38 86 GLU A C 1
ATOM 694 O O . GLU A 1 86 ? 11.762 3.693 -17.579 1.00 88.38 86 GLU A O 1
ATOM 699 N N . GLY A 1 87 ? 9.576 4.037 -17.425 1.00 86.50 87 GLY A N 1
ATOM 700 C CA . GLY A 1 87 ? 9.209 2.649 -17.153 1.00 86.50 87 GLY A CA 1
ATOM 701 C C . GLY A 1 87 ? 9.070 2.276 -15.674 1.00 86.50 87 GLY A C 1
ATOM 702 O O . GLY A 1 87 ? 8.891 1.092 -15.406 1.00 86.50 87 GLY A O 1
ATOM 703 N N . TYR A 1 88 ? 9.143 3.224 -14.732 1.00 90.69 88 TYR A N 1
ATOM 704 C CA . TYR A 1 88 ? 8.826 2.957 -13.323 1.00 90.69 88 TYR A CA 1
ATOM 705 C C . TYR A 1 88 ? 7.315 2.844 -13.103 1.00 90.69 88 TYR A C 1
ATOM 707 O O . TYR A 1 88 ? 6.552 3.708 -13.536 1.00 90.69 88 TYR A O 1
ATOM 715 N N . ASP A 1 89 ? 6.886 1.819 -12.372 1.00 91.56 89 ASP A N 1
ATOM 716 C CA . ASP A 1 89 ? 5.487 1.629 -11.993 1.00 91.56 89 ASP A CA 1
ATOM 717 C C . ASP A 1 89 ? 5.289 1.895 -10.496 1.00 91.56 89 ASP A C 1
ATOM 719 O O . ASP A 1 89 ? 5.360 1.008 -9.638 1.00 91.56 89 ASP A O 1
ATOM 723 N N . ILE A 1 90 ? 5.005 3.159 -10.184 1.00 90.62 90 ILE A N 1
ATOM 724 C CA . ILE A 1 90 ? 4.794 3.636 -8.813 1.00 90.62 90 ILE A CA 1
ATOM 725 C C . ILE A 1 90 ? 3.604 2.930 -8.153 1.00 90.62 90 ILE A C 1
ATOM 727 O O . ILE A 1 90 ? 3.666 2.565 -6.975 1.00 90.62 90 ILE A O 1
ATOM 731 N N . ARG A 1 91 ? 2.541 2.656 -8.919 1.00 90.25 91 ARG A N 1
ATOM 732 C CA . ARG A 1 91 ? 1.359 1.943 -8.423 1.00 90.25 91 ARG A CA 1
ATOM 733 C C . ARG A 1 91 ? 1.729 0.520 -7.999 1.00 90.25 91 ARG A C 1
ATOM 735 O O . ARG A 1 91 ? 1.298 0.070 -6.933 1.00 90.25 91 ARG A O 1
ATOM 742 N N . SER A 1 92 ? 2.556 -0.168 -8.785 1.00 89.62 92 SER A N 1
ATOM 743 C CA . SER A 1 92 ? 3.077 -1.497 -8.446 1.00 89.62 92 SER A CA 1
ATOM 744 C C . SER A 1 92 ? 4.006 -1.475 -7.231 1.00 89.62 92 SER A C 1
ATOM 746 O O . SER A 1 92 ? 3.910 -2.367 -6.385 1.00 89.62 92 SER A O 1
ATOM 748 N N . ILE A 1 93 ? 4.835 -0.438 -7.070 1.00 90.56 93 ILE A N 1
ATOM 749 C CA . ILE A 1 93 ? 5.686 -0.258 -5.879 1.00 90.56 93 ILE A CA 1
ATOM 750 C C . ILE A 1 93 ? 4.835 -0.119 -4.608 1.00 90.56 93 ILE A C 1
ATOM 752 O O . ILE A 1 93 ? 5.082 -0.825 -3.627 1.00 90.56 93 ILE A O 1
ATOM 756 N N . TYR A 1 94 ? 3.797 0.723 -4.614 1.00 90.31 94 TYR A N 1
ATOM 757 C CA . TYR A 1 94 ? 2.898 0.853 -3.461 1.00 90.31 94 TYR A CA 1
ATOM 758 C C . TYR A 1 94 ? 2.134 -0.443 -3.161 1.00 90.31 94 TYR A C 1
ATOM 760 O O . TYR A 1 94 ? 2.024 -0.832 -1.996 1.00 90.31 94 TYR A O 1
ATOM 768 N N . ASN A 1 95 ? 1.681 -1.166 -4.192 1.00 88.25 95 ASN A N 1
ATOM 769 C CA . ASN A 1 95 ? 1.060 -2.482 -4.019 1.00 88.25 95 ASN A CA 1
ATOM 770 C C . ASN A 1 95 ? 2.027 -3.485 -3.364 1.00 88.25 95 ASN A C 1
ATOM 772 O O . ASN A 1 95 ? 1.658 -4.229 -2.452 1.00 88.25 95 ASN A O 1
ATOM 776 N N . PHE A 1 96 ? 3.287 -3.497 -3.805 1.00 88.50 96 PHE A N 1
ATOM 777 C CA . PHE A 1 96 ? 4.323 -4.351 -3.234 1.00 88.50 96 PHE A CA 1
ATOM 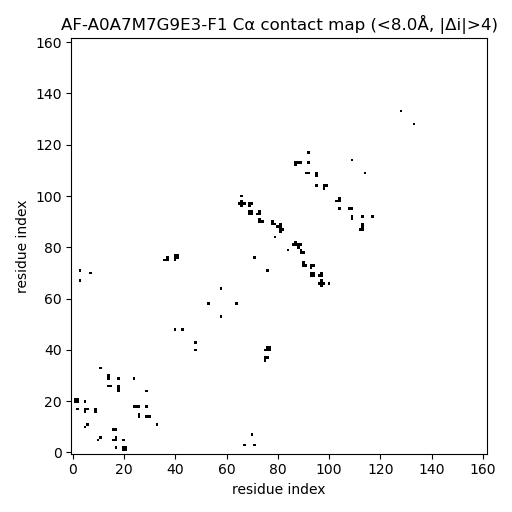778 C C . PHE A 1 96 ? 4.578 -4.024 -1.760 1.00 88.50 96 PHE A C 1
ATOM 780 O O . PHE A 1 96 ? 4.637 -4.936 -0.930 1.00 88.50 96 PHE A O 1
ATOM 787 N N . LEU A 1 97 ? 4.687 -2.741 -1.408 1.00 86.19 97 LEU A N 1
ATOM 788 C CA . LEU A 1 97 ? 4.866 -2.300 -0.023 1.00 86.19 97 LEU A CA 1
ATOM 789 C C . LEU A 1 97 ? 3.686 -2.717 0.858 1.00 86.19 97 LEU A C 1
ATOM 791 O O . LEU A 1 97 ? 3.893 -3.295 1.924 1.00 86.19 97 LEU A O 1
ATOM 795 N N . TYR A 1 98 ? 2.460 -2.519 0.378 1.00 86.06 98 TYR A N 1
ATOM 796 C CA . TYR A 1 98 ? 1.249 -2.969 1.057 1.00 86.06 98 TYR A CA 1
ATOM 797 C C . TYR A 1 98 ? 1.264 -4.486 1.321 1.00 86.06 98 TYR A C 1
ATOM 799 O O . TYR A 1 98 ? 1.095 -4.928 2.460 1.00 86.06 98 TYR A O 1
ATOM 807 N N . ARG A 1 99 ? 1.534 -5.30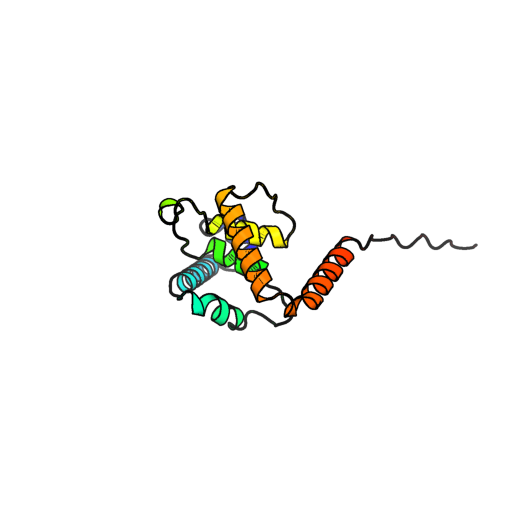7 0.297 1.00 81.56 99 ARG A N 1
ATOM 808 C CA . ARG A 1 99 ? 1.600 -6.778 0.427 1.00 81.56 99 ARG A CA 1
ATOM 809 C C . ARG A 1 99 ? 2.729 -7.235 1.356 1.00 81.56 99 ARG A C 1
ATOM 811 O O . ARG A 1 99 ? 2.592 -8.251 2.046 1.00 81.56 99 ARG A O 1
ATOM 818 N N . SER A 1 100 ? 3.817 -6.467 1.422 1.00 78.94 100 SER A N 1
ATOM 819 C CA . SER A 1 100 ? 4.957 -6.727 2.309 1.00 78.94 100 SER A CA 1
ATOM 820 C C . SER A 1 100 ? 4.593 -6.616 3.786 1.00 78.94 100 SER A C 1
ATOM 822 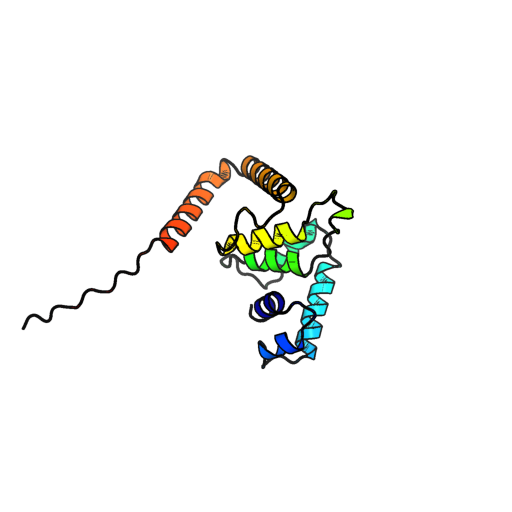O O . SER A 1 100 ? 5.129 -7.370 4.602 1.00 78.94 100 SER A O 1
ATOM 824 N N . CYS A 1 101 ? 3.608 -5.786 4.141 1.00 75.81 101 CYS A N 1
ATOM 825 C CA . CYS A 1 101 ? 3.098 -5.709 5.509 1.00 75.81 101 CYS A CA 1
ATOM 826 C C . CYS A 1 101 ? 2.480 -7.031 6.004 1.00 75.81 101 CYS A C 1
ATOM 828 O O . CYS A 1 101 ? 2.486 -7.300 7.206 1.00 75.81 101 CYS A O 1
ATOM 830 N N . PHE A 1 102 ? 1.998 -7.886 5.095 1.00 73.44 102 PHE A N 1
ATOM 831 C CA . PHE A 1 102 ? 1.346 -9.161 5.422 1.00 73.44 102 PHE A CA 1
ATOM 832 C C . PHE A 1 102 ? 2.230 -10.388 5.159 1.00 73.44 102 PHE A C 1
ATOM 834 O O . PHE A 1 102 ? 1.786 -11.515 5.366 1.00 73.44 102 PHE A O 1
ATOM 841 N N . GLY A 1 103 ? 3.487 -10.195 4.735 1.00 64.12 103 GLY A N 1
ATOM 842 C CA . GLY A 1 103 ? 4.401 -11.291 4.389 1.00 64.12 103 GLY A CA 1
ATOM 843 C C . GLY A 1 103 ? 3.995 -12.060 3.127 1.00 64.12 103 GLY A C 1
ATOM 844 O O . GLY A 1 103 ? 4.354 -13.225 2.988 1.00 64.12 103 GLY A O 1
ATOM 845 N N . GLN A 1 104 ? 3.220 -11.427 2.240 1.00 59.31 104 GLN A N 1
ATOM 846 C CA . GLN A 1 104 ? 2.658 -12.036 1.027 1.00 59.31 104 GLN A CA 1
ATOM 847 C C . GLN A 1 104 ? 3.353 -11.589 -0.268 1.00 59.31 104 GLN A C 1
ATOM 849 O O . GLN A 1 104 ? 2.885 -11.927 -1.357 1.00 59.31 104 GLN A O 1
ATOM 854 N N . SER A 1 105 ? 4.417 -10.794 -0.187 1.00 63.03 105 SER A N 1
ATOM 855 C CA . SER A 1 105 ? 5.162 -10.316 -1.353 1.00 63.03 105 SER A CA 1
ATOM 856 C C . SER A 1 105 ? 6.376 -11.202 -1.630 1.00 63.03 105 SER A C 1
ATOM 858 O O . SER A 1 105 ? 7.195 -11.471 -0.751 1.00 63.03 105 SER A O 1
ATOM 860 N N . SER A 1 106 ? 6.493 -11.663 -2.873 1.00 64.69 106 SER A N 1
ATOM 861 C CA . SER A 1 106 ? 7.714 -12.277 -3.387 1.00 64.69 106 SER A CA 1
ATOM 862 C C . SER A 1 106 ? 8.630 -11.180 -3.917 1.00 64.69 106 SER A C 1
ATOM 864 O O . SER A 1 106 ? 8.174 -10.232 -4.552 1.00 64.69 106 SER A O 1
ATOM 866 N N . TYR A 1 107 ? 9.941 -11.326 -3.726 1.00 62.19 107 TYR A N 1
ATOM 867 C CA . TYR A 1 107 ? 10.953 -10.428 -4.301 1.00 62.19 107 TYR A CA 1
ATOM 868 C C . TYR A 1 107 ? 10.855 -10.301 -5.838 1.00 62.19 107 TYR A C 1
ATOM 870 O O . TYR A 1 107 ? 11.368 -9.355 -6.433 1.00 62.19 107 TYR A O 1
ATOM 878 N N . PHE A 1 108 ? 10.192 -11.250 -6.500 1.00 65.31 108 PHE A N 1
ATOM 879 C CA . PHE A 1 108 ? 9.992 -11.266 -7.950 1.00 65.31 108 PHE A CA 1
ATOM 880 C C . PHE A 1 108 ? 8.700 -10.575 -8.409 1.00 65.31 108 PHE A C 1
ATOM 882 O O . PHE A 1 108 ? 8.442 -10.535 -9.606 1.00 65.31 108 PHE A O 1
ATOM 889 N N . ASP A 1 109 ? 7.911 -10.017 -7.486 1.00 76.56 109 ASP A N 1
ATOM 890 C CA . ASP A 1 109 ? 6.638 -9.356 -7.803 1.00 76.56 109 ASP A CA 1
ATOM 891 C C . ASP A 1 109 ? 6.810 -7.940 -8.382 1.00 76.56 109 ASP A C 1
ATOM 893 O O . ASP A 1 109 ? 5.838 -7.343 -8.837 1.00 76.56 109 ASP A O 1
ATOM 897 N N . LEU A 1 110 ? 8.030 -7.399 -8.357 1.00 84.88 110 LEU A N 1
ATOM 898 C CA . LEU A 1 110 ? 8.389 -6.113 -8.952 1.00 84.88 110 LEU A CA 1
ATOM 899 C C . LEU A 1 110 ? 9.367 -6.306 -10.110 1.00 84.88 110 LEU A C 1
ATOM 901 O O . LEU A 1 110 ? 10.206 -7.215 -10.088 1.00 84.88 110 LEU A O 1
ATOM 905 N N . SER A 1 111 ? 9.308 -5.398 -11.087 1.00 89.19 111 SER A N 1
ATOM 906 C CA . SER A 1 111 ? 10.320 -5.335 -12.139 1.00 89.19 111 SER A CA 1
ATOM 907 C C . SER A 1 111 ? 11.706 -5.077 -11.523 1.00 89.19 111 SER A C 1
ATOM 909 O O . SER A 1 111 ? 11.803 -4.429 -10.477 1.00 89.19 111 SER A O 1
ATOM 911 N N . PRO A 1 112 ? 12.808 -5.543 -12.141 1.00 89.00 112 PRO A N 1
ATOM 912 C CA . PRO A 1 112 ? 14.152 -5.260 -11.638 1.00 89.00 112 PRO A CA 1
ATOM 913 C C . PRO A 1 112 ? 14.393 -3.768 -11.386 1.00 89.00 112 PRO A C 1
ATOM 915 O O . PRO A 1 112 ? 14.916 -3.406 -10.339 1.00 89.00 112 PRO A O 1
ATOM 918 N N . LYS A 1 113 ? 13.905 -2.916 -12.292 1.00 89.75 113 LYS A N 1
ATOM 919 C CA . LYS A 1 113 ? 14.051 -1.463 -12.227 1.00 89.75 113 LYS A CA 1
ATOM 920 C C . LYS A 1 113 ? 13.307 -0.852 -11.030 1.00 89.75 113 LYS A C 1
ATOM 922 O O . LYS A 1 113 ? 13.888 -0.055 -10.296 1.00 89.75 113 LYS A O 1
ATOM 927 N N . ASP A 1 114 ? 12.067 -1.271 -10.779 1.00 89.50 114 ASP A N 1
ATOM 928 C CA . ASP A 1 114 ? 11.288 -0.808 -9.620 1.00 89.50 114 ASP A CA 1
ATOM 929 C C . ASP A 1 114 ? 11.891 -1.283 -8.293 1.00 89.50 114 ASP A C 1
ATOM 931 O O . ASP A 1 114 ? 11.881 -0.553 -7.300 1.00 89.50 114 ASP A O 1
ATOM 935 N N . ARG A 1 115 ? 12.460 -2.496 -8.268 1.00 87.75 115 ARG A N 1
ATOM 936 C CA . ARG A 1 115 ? 13.169 -3.012 -7.087 1.00 87.75 115 ARG A CA 1
ATOM 937 C C . ARG A 1 115 ? 14.421 -2.214 -6.788 1.00 87.75 115 ARG A C 1
ATOM 939 O O . ARG A 1 115 ? 14.637 -1.875 -5.631 1.00 87.75 115 ARG A O 1
ATOM 946 N N . ASP A 1 116 ? 15.227 -1.924 -7.803 1.00 88.50 116 ASP A N 1
ATOM 947 C CA . ASP A 1 116 ? 16.469 -1.176 -7.626 1.00 88.50 116 ASP A CA 1
ATOM 948 C C . ASP A 1 116 ? 16.173 0.231 -7.093 1.00 88.50 116 ASP A C 1
ATOM 950 O O . ASP A 1 116 ? 16.815 0.682 -6.140 1.00 88.50 116 ASP A O 1
ATOM 954 N N . LEU A 1 117 ? 15.129 0.880 -7.624 1.00 89.44 117 LEU A N 1
ATOM 955 C CA . LEU A 1 117 ? 14.622 2.146 -7.098 1.00 89.44 117 LEU A CA 1
ATOM 956 C C . LEU A 1 117 ? 14.186 2.013 -5.635 1.00 89.44 117 LEU A C 1
ATOM 958 O O . LEU A 1 117 ? 14.595 2.815 -4.792 1.00 89.44 117 LEU A O 1
ATOM 962 N N . LEU A 1 118 ? 13.379 1.001 -5.313 1.00 86.12 118 LEU A N 1
ATOM 963 C CA . LEU A 1 118 ? 12.879 0.803 -3.959 1.00 86.12 118 LEU A CA 1
ATOM 964 C C . LEU A 1 118 ? 14.016 0.535 -2.962 1.00 86.12 118 LEU A C 1
ATOM 966 O O . LEU A 1 118 ? 14.053 1.147 -1.894 1.00 86.12 118 LEU A O 1
ATOM 970 N N . CYS A 1 119 ? 14.973 -0.325 -3.313 1.00 82.69 119 CYS A N 1
ATOM 971 C CA . CYS A 1 119 ? 16.164 -0.589 -2.510 1.00 82.69 119 CYS A CA 1
ATOM 972 C C . CYS A 1 119 ? 16.970 0.691 -2.278 1.00 82.69 119 CYS A C 1
ATOM 974 O O . CYS A 1 119 ? 17.324 0.992 -1.139 1.00 82.69 119 CYS A O 1
ATOM 976 N N . PHE A 1 120 ? 17.197 1.486 -3.324 1.00 85.81 120 PHE A N 1
ATOM 977 C CA . PHE A 1 120 ? 17.897 2.762 -3.216 1.00 85.81 120 PHE A CA 1
ATOM 978 C C . PHE A 1 120 ? 17.191 3.748 -2.273 1.00 85.81 120 PHE A C 1
ATOM 980 O O . PHE A 1 120 ? 17.838 4.378 -1.431 1.00 85.81 120 PHE A O 1
ATOM 987 N N . LEU A 1 121 ? 15.865 3.873 -2.379 1.00 83.75 121 LEU A N 1
ATOM 988 C CA . LEU A 1 121 ? 15.069 4.745 -1.513 1.00 83.75 121 LEU A CA 1
ATOM 989 C C . LEU A 1 121 ? 15.108 4.280 -0.054 1.00 83.75 121 LEU A C 1
ATOM 991 O O . LEU A 1 121 ? 15.325 5.102 0.838 1.00 83.75 121 LEU A O 1
ATOM 995 N N . ILE A 1 122 ? 14.973 2.974 0.193 1.00 80.19 122 ILE A N 1
ATOM 996 C CA . ILE A 1 122 ? 15.073 2.397 1.538 1.00 80.19 122 ILE A CA 1
ATOM 997 C C . ILE A 1 122 ? 16.460 2.655 2.129 1.00 80.19 122 ILE A C 1
ATOM 999 O O . ILE A 1 122 ? 16.541 3.136 3.256 1.00 80.19 122 ILE A O 1
ATOM 1003 N N . SER A 1 123 ? 17.542 2.436 1.376 1.00 74.56 123 SER A N 1
ATOM 1004 C CA . SER A 1 123 ? 18.904 2.715 1.849 1.00 74.56 123 SER A CA 1
ATOM 1005 C C . SER A 1 123 ? 19.124 4.196 2.167 1.00 74.56 123 SER A C 1
ATOM 1007 O O . SER A 1 123 ? 19.793 4.525 3.145 1.00 74.56 123 SER A O 1
ATOM 1009 N N . LYS A 1 124 ? 18.534 5.118 1.394 1.00 80.81 124 LYS A N 1
ATOM 1010 C CA . LYS A 1 124 ? 18.566 6.556 1.712 1.00 80.81 124 LYS A CA 1
ATOM 1011 C C . LYS A 1 124 ? 17.814 6.887 2.997 1.00 80.81 124 LYS A C 1
ATOM 1013 O O . LYS A 1 124 ? 18.275 7.725 3.770 1.00 80.81 124 LYS A O 1
ATOM 1018 N N . ILE A 1 125 ? 16.653 6.272 3.214 1.00 75.12 125 ILE A N 1
ATOM 1019 C CA . ILE A 1 125 ? 15.881 6.445 4.449 1.00 75.12 125 ILE A CA 1
ATOM 1020 C C . ILE A 1 125 ? 16.679 5.888 5.626 1.00 75.12 125 ILE A C 1
ATOM 1022 O O . ILE A 1 125 ? 16.850 6.594 6.617 1.00 75.12 125 ILE A O 1
ATOM 1026 N N . GLU A 1 126 ? 17.233 4.682 5.487 1.00 71.69 126 GLU A N 1
ATOM 1027 C CA . GLU A 1 126 ? 18.086 4.034 6.481 1.00 71.69 12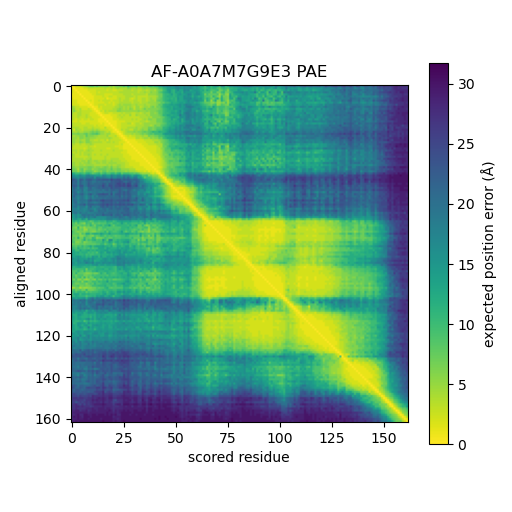6 GLU A CA 1
ATOM 1028 C C . GLU A 1 126 ? 19.251 4.942 6.877 1.00 71.69 126 GLU A C 1
ATOM 1030 O O . GLU A 1 126 ? 19.413 5.225 8.056 1.00 71.69 126 GLU A O 1
ATOM 1035 N N . GLN A 1 127 ? 19.988 5.507 5.918 1.00 76.31 127 GLN A N 1
ATOM 1036 C CA . GLN A 1 127 ? 21.083 6.445 6.200 1.00 76.31 127 GLN A CA 1
ATOM 1037 C C . GLN A 1 127 ? 20.640 7.711 6.952 1.00 76.31 127 GLN A C 1
ATOM 1039 O O . GLN A 1 127 ? 21.433 8.281 7.696 1.00 76.31 127 GLN A O 1
ATOM 1044 N N . LYS A 1 128 ? 19.393 8.168 6.770 1.00 76.44 128 LYS A N 1
ATOM 1045 C CA . LYS A 1 128 ? 18.855 9.350 7.465 1.00 76.44 128 LYS A CA 1
ATOM 1046 C C . LYS A 1 128 ? 18.423 9.053 8.900 1.00 76.44 128 LYS A C 1
ATOM 1048 O O . LYS A 1 128 ? 18.564 9.917 9.766 1.00 76.44 128 LYS A O 1
ATOM 1053 N N . ILE A 1 129 ? 17.855 7.873 9.145 1.00 71.38 129 ILE A N 1
ATOM 1054 C CA . ILE A 1 129 ? 17.293 7.496 10.455 1.00 71.38 129 ILE A CA 1
ATOM 1055 C C . ILE A 1 129 ? 18.286 6.706 11.316 1.00 71.38 129 ILE A C 1
ATOM 1057 O O . ILE A 1 129 ? 18.183 6.685 12.545 1.00 71.38 129 ILE A O 1
ATOM 1061 N N . TRP A 1 130 ? 19.276 6.076 10.692 1.00 64.50 130 TRP A N 1
ATOM 1062 C CA . TRP A 1 130 ? 20.373 5.400 11.362 1.00 64.50 130 TRP A CA 1
ATOM 1063 C C . TRP A 1 130 ? 21.441 6.406 11.818 1.00 64.50 130 TRP A C 1
ATOM 1065 O O . TRP A 1 130 ? 21.740 7.354 11.096 1.00 64.50 130 TRP A O 1
ATOM 1075 N N . PRO A 1 131 ? 22.058 6.230 13.003 1.00 67.31 131 PRO A N 1
ATOM 1076 C CA . PRO A 1 131 ? 21.829 5.177 13.996 1.00 67.31 131 PRO A CA 1
ATOM 1077 C C . PRO A 1 131 ? 20.743 5.517 15.028 1.00 67.31 131 PRO A C 1
ATOM 1079 O O . PRO A 1 131 ? 20.502 4.718 15.929 1.00 67.31 131 PRO A O 1
ATOM 1082 N N . LYS A 1 132 ? 20.094 6.684 14.929 1.00 73.19 132 LYS A N 1
ATOM 1083 C CA . LYS A 1 132 ? 19.192 7.216 15.966 1.00 73.19 132 LYS A CA 1
ATOM 1084 C C . LYS A 1 132 ? 18.034 6.271 16.300 1.00 73.19 132 LYS A C 1
ATOM 1086 O O . LYS A 1 132 ? 17.731 6.099 17.471 1.00 73.19 132 LYS A O 1
ATOM 1091 N N . CYS A 1 133 ? 17.456 5.617 15.294 1.00 67.56 133 CYS A N 1
ATOM 1092 C CA . CYS A 1 133 ? 16.326 4.694 15.458 1.00 67.56 133 CYS A CA 1
ATOM 1093 C C . CYS A 1 133 ? 16.745 3.214 15.517 1.00 67.56 133 CYS A C 1
ATOM 1095 O O . CYS A 1 133 ? 15.896 2.329 15.431 1.00 67.56 133 CYS A O 1
ATOM 1097 N N . LYS A 1 134 ? 18.050 2.915 15.630 1.00 74.25 134 LYS A N 1
ATOM 1098 C CA . LYS A 1 134 ? 18.578 1.539 15.611 1.00 74.25 134 LYS A CA 1
ATOM 1099 C C . LYS A 1 134 ? 17.879 0.653 16.640 1.00 74.25 134 LYS A C 1
ATOM 1101 O O . LYS A 1 134 ? 17.444 -0.444 16.304 1.00 74.25 134 LYS A O 1
ATOM 1106 N N . THR A 1 135 ? 17.803 1.118 17.883 1.00 76.31 135 THR A N 1
ATOM 1107 C CA . THR A 1 135 ? 17.249 0.347 19.002 1.00 76.31 135 THR A CA 1
ATOM 1108 C C . THR A 1 135 ? 15.771 0.045 18.780 1.00 76.31 135 THR A C 1
ATOM 1110 O O . THR A 1 135 ? 15.375 -1.112 18.880 1.00 76.31 135 THR A O 1
ATOM 1113 N N . ASP A 1 136 ? 14.995 1.051 18.371 1.00 73.25 136 ASP A N 1
ATOM 1114 C CA . ASP A 1 136 ? 13.555 0.922 18.126 1.00 73.25 136 ASP A CA 1
ATOM 1115 C C . ASP A 1 136 ? 13.260 -0.056 16.981 1.00 73.25 136 ASP A C 1
ATOM 1117 O O . ASP A 1 136 ? 12.366 -0.899 17.082 1.00 73.25 136 ASP A O 1
ATOM 1121 N N . ILE A 1 137 ? 14.056 0.004 15.904 1.00 71.69 137 ILE A N 1
ATOM 1122 C CA . ILE A 1 137 ? 13.949 -0.919 14.767 1.00 71.69 137 ILE A CA 1
ATOM 1123 C C . ILE A 1 137 ? 14.237 -2.353 15.218 1.00 71.69 137 ILE A C 1
ATOM 1125 O O . ILE A 1 137 ? 13.454 -3.257 14.923 1.00 71.69 137 ILE A O 1
ATOM 1129 N N . TRP A 1 138 ? 15.328 -2.584 15.953 1.00 74.56 138 TRP A N 1
ATOM 1130 C CA . TRP A 1 138 ? 15.671 -3.924 16.439 1.00 74.56 138 TRP A CA 1
ATOM 1131 C C . TRP A 1 138 ? 14.646 -4.467 17.435 1.00 74.56 138 TRP A C 1
ATOM 1133 O O . TRP A 1 138 ? 14.310 -5.651 17.374 1.00 74.56 138 TRP A O 1
ATOM 1143 N N . GLU A 1 139 ? 14.105 -3.622 18.311 1.00 76.81 139 GLU A N 1
ATOM 1144 C CA . GLU A 1 139 ? 13.050 -4.013 19.243 1.00 76.81 139 GLU A CA 1
ATOM 1145 C C . GLU A 1 139 ? 11.760 -4.387 18.499 1.00 76.81 139 GLU A C 1
ATOM 1147 O O . GLU A 1 139 ? 11.146 -5.417 18.791 1.00 76.81 139 GLU A O 1
ATOM 1152 N N . TYR A 1 140 ? 11.374 -3.603 17.490 1.00 70.81 140 TYR A N 1
ATOM 1153 C CA . TYR A 1 140 ? 10.228 -3.906 16.639 1.00 70.81 140 TYR A CA 1
ATOM 1154 C C . TYR A 1 140 ? 10.416 -5.224 15.876 1.00 70.81 140 TYR A C 1
ATOM 1156 O O . TYR A 1 140 ? 9.541 -6.094 15.921 1.00 70.81 140 TYR A O 1
ATOM 1164 N N . VAL A 1 141 ? 11.574 -5.427 15.239 1.00 69.69 141 VAL A N 1
ATOM 1165 C CA . VAL A 1 141 ? 11.912 -6.680 14.541 1.00 69.69 141 VAL A CA 1
ATOM 1166 C C . VAL A 1 141 ? 11.872 -7.866 15.506 1.00 69.69 141 VAL A C 1
ATOM 1168 O O . VAL A 1 141 ? 11.268 -8.893 15.187 1.00 69.69 141 VAL A O 1
ATOM 1171 N N . GLY A 1 142 ? 12.431 -7.716 16.710 1.00 72.00 142 GLY A N 1
ATOM 1172 C CA . GLY A 1 142 ? 12.378 -8.729 17.763 1.00 72.00 142 GLY A CA 1
ATOM 1173 C C . GLY A 1 142 ? 10.944 -9.082 18.167 1.00 72.00 142 GLY A C 1
ATOM 1174 O O . GLY A 1 142 ? 10.588 -10.261 18.224 1.00 72.00 142 GLY A O 1
ATOM 1175 N N . LYS A 1 143 ? 10.079 -8.081 18.371 1.00 72.06 143 LYS A N 1
ATOM 1176 C CA . LYS A 1 143 ? 8.649 -8.279 18.672 1.00 72.06 143 LYS A CA 1
ATOM 1177 C C . LYS A 1 143 ? 7.929 -9.025 17.547 1.00 72.06 143 LYS A C 1
ATOM 1179 O O . LYS A 1 143 ? 7.190 -9.971 17.825 1.00 72.06 143 LYS A O 1
ATOM 1184 N N . VAL A 1 144 ? 8.156 -8.649 16.288 1.00 64.75 144 VAL A N 1
ATOM 1185 C CA . VAL A 1 144 ? 7.531 -9.296 15.119 1.00 64.75 144 VAL A CA 1
ATOM 1186 C C . VAL A 1 144 ? 8.004 -10.743 14.963 1.00 64.75 144 VAL A C 1
ATOM 1188 O O . VAL A 1 144 ? 7.178 -11.639 14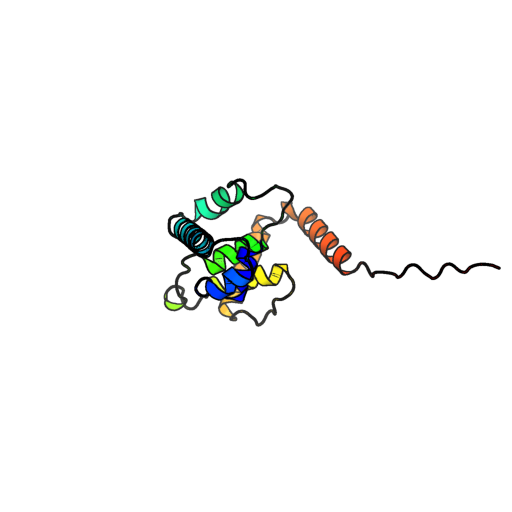.770 1.00 64.75 144 VAL A O 1
ATOM 1191 N N . TYR A 1 145 ? 9.309 -10.993 15.092 1.00 67.19 145 TYR A N 1
ATOM 1192 C CA . TYR A 1 145 ? 9.887 -12.335 15.013 1.00 67.19 145 TYR A CA 1
ATOM 1193 C C . TYR A 1 145 ? 9.349 -13.248 16.119 1.00 67.19 145 TYR A C 1
ATOM 1195 O O . TYR A 1 145 ? 8.907 -14.365 15.847 1.00 67.19 145 TYR A O 1
ATOM 1203 N N . ASN A 1 146 ? 9.305 -12.755 17.358 1.00 65.38 146 ASN A N 1
ATOM 1204 C CA . ASN A 1 146 ? 8.784 -13.513 18.491 1.00 65.38 146 ASN A CA 1
ATOM 1205 C C . ASN A 1 146 ? 7.289 -13.801 18.330 1.00 65.38 146 ASN A C 1
ATOM 1207 O O . ASN A 1 146 ? 6.873 -14.941 18.501 1.00 65.38 146 ASN A O 1
ATOM 1211 N N . LYS A 1 147 ? 6.482 -12.824 17.901 1.00 64.88 147 LYS A N 1
ATOM 1212 C CA . LYS A 1 147 ? 5.039 -13.008 17.670 1.00 64.88 147 LYS A CA 1
ATOM 1213 C C . LYS A 1 147 ? 4.734 -14.092 16.628 1.00 64.88 147 LYS A C 1
ATOM 1215 O O . LYS A 1 147 ? 3.745 -14.804 16.775 1.00 64.88 147 LYS A O 1
ATOM 1220 N N . ARG A 1 148 ? 5.584 -14.250 15.605 1.00 59.59 148 ARG A N 1
ATOM 1221 C CA . ARG A 1 148 ? 5.466 -15.313 14.587 1.00 59.59 148 ARG A CA 1
ATOM 1222 C C . ARG A 1 148 ? 5.946 -16.685 15.081 1.00 59.59 148 ARG A C 1
ATOM 1224 O O . ARG A 1 148 ? 5.454 -17.697 14.596 1.00 59.59 148 ARG A O 1
ATOM 1231 N N . ASN A 1 149 ? 6.859 -16.721 16.054 1.00 58.19 149 ASN A N 1
ATOM 1232 C CA . ASN A 1 149 ? 7.479 -17.945 16.572 1.00 58.19 149 ASN A CA 1
ATOM 1233 C C . ASN A 1 149 ? 6.930 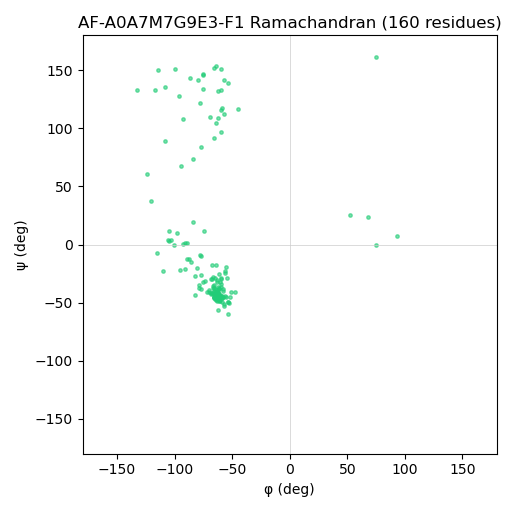-18.429 17.925 1.00 58.19 149 ASN A C 1
ATOM 1235 O O . ASN A 1 149 ? 7.410 -19.440 18.445 1.00 58.19 149 ASN A O 1
ATOM 1239 N N . ILE A 1 150 ? 5.906 -17.778 18.491 1.00 57.69 150 ILE A N 1
ATOM 1240 C CA . ILE A 1 150 ? 5.137 -18.344 19.608 1.00 57.69 150 ILE A CA 1
ATOM 1241 C C . ILE A 1 150 ? 4.404 -19.586 19.083 1.00 57.69 150 ILE A C 1
ATOM 1243 O O . ILE A 1 150 ? 3.294 -19.522 18.552 1.00 57.69 150 ILE A O 1
ATOM 1247 N N . LYS A 1 151 ? 5.049 -20.748 19.219 1.00 52.88 151 LYS A N 1
ATOM 1248 C CA . LYS A 1 151 ? 4.413 -22.050 19.025 1.00 52.88 151 LYS A CA 1
ATOM 1249 C C . LYS A 1 151 ? 3.256 -22.144 20.016 1.00 52.88 151 LYS A C 1
ATOM 1251 O O . LYS A 1 151 ? 3.481 -22.143 21.225 1.00 52.88 151 LYS A O 1
ATOM 1256 N N . LYS A 1 152 ? 2.022 -22.253 19.514 1.00 54.72 152 LYS A N 1
ATOM 1257 C CA . LYS A 1 152 ? 0.876 -22.680 20.326 1.00 54.72 152 LYS A CA 1
ATOM 1258 C C . LYS A 1 152 ? 1.183 -24.079 20.858 1.00 54.72 152 LYS A C 1
ATOM 1260 O O . LYS A 1 152 ? 1.028 -25.068 20.148 1.00 54.72 152 LYS A O 1
ATOM 1265 N N . VAL A 1 153 ? 1.670 -24.157 22.088 1.00 56.91 153 VAL A N 1
ATOM 1266 C CA . VAL A 1 153 ? 1.764 -25.417 22.816 1.00 56.91 153 VAL A CA 1
ATOM 1267 C C . VAL A 1 153 ? 0.372 -25.751 23.334 1.00 56.91 153 VAL A C 1
ATOM 1269 O O . VAL A 1 153 ? -0.247 -24.954 24.037 1.00 56.91 153 VAL A O 1
ATOM 1272 N N . TYR A 1 154 ? -0.146 -26.913 22.938 1.00 57.72 154 TYR A N 1
ATOM 1273 C CA . TYR A 1 154 ? -1.383 -27.434 23.507 1.00 57.72 154 TYR A CA 1
ATOM 1274 C C . TYR A 1 154 ? -1.185 -27.614 25.017 1.00 57.72 154 TYR A C 1
ATOM 1276 O O . TYR A 1 154 ? -0.161 -28.180 25.416 1.00 57.72 154 TYR A O 1
ATOM 1284 N N . PRO A 1 155 ? -2.127 -27.169 25.868 1.00 58.84 155 PRO A N 1
ATOM 1285 C CA . PRO A 1 155 ? -2.066 -27.494 27.282 1.00 58.84 155 PRO A CA 1
ATOM 1286 C C . PRO A 1 155 ? -2.112 -29.019 27.403 1.00 58.84 155 PRO A C 1
ATOM 1288 O O . PRO A 1 155 ? -3.071 -29.661 26.972 1.00 58.84 155 PRO A O 1
ATOM 1291 N N . GLY A 1 156 ? -1.030 -29.608 27.915 1.00 56.56 156 GLY A N 1
ATOM 1292 C CA . GLY A 1 156 ? -0.930 -31.049 28.100 1.00 56.56 156 GLY A CA 1
ATOM 1293 C C . GLY A 1 156 ? -2.123 -31.570 28.901 1.00 56.56 156 GLY A C 1
ATOM 1294 O O . GLY A 1 156 ? -2.563 -30.933 29.860 1.00 56.56 156 GLY A O 1
ATOM 1295 N N . LYS A 1 157 ? -2.657 -32.727 28.490 1.00 53.69 157 LYS A N 1
ATOM 1296 C CA . LYS A 1 157 ? -3.720 -33.456 29.196 1.00 53.69 157 LYS A CA 1
ATOM 1297 C C . LYS A 1 157 ? -3.381 -33.494 30.691 1.00 53.69 157 LYS A C 1
ATOM 1299 O O . LYS A 1 157 ? -2.375 -34.095 31.069 1.00 53.69 157 LYS A O 1
ATOM 1304 N N . LYS A 1 158 ? -4.215 -32.878 31.538 1.00 55.88 158 LYS A N 1
ATOM 1305 C CA . LYS A 1 158 ? -4.141 -33.094 32.987 1.00 55.88 158 LYS A CA 1
ATOM 1306 C C . LYS A 1 158 ? -4.300 -34.597 33.212 1.00 55.88 158 LYS A C 1
ATOM 1308 O O . LYS A 1 158 ? -5.356 -35.154 32.917 1.00 55.88 158 LYS A O 1
ATOM 1313 N N . ARG A 1 159 ? -3.238 -35.266 33.667 1.00 50.31 159 ARG A N 1
ATOM 1314 C CA . ARG A 1 159 ? -3.352 -36.627 34.194 1.00 50.31 159 ARG A CA 1
ATOM 1315 C C . ARG A 1 159 ? -4.260 -36.527 35.414 1.00 50.31 159 ARG A C 1
ATOM 1317 O O . ARG A 1 159 ? -3.861 -35.952 36.421 1.00 50.31 159 ARG A O 1
ATOM 1324 N N . HIS A 1 160 ? -5.480 -37.042 35.300 1.00 51.66 160 HIS A N 1
ATOM 1325 C CA . HIS A 1 160 ? -6.235 -37.437 36.477 1.00 51.66 160 HIS A CA 1
ATOM 1326 C C . HIS A 1 160 ? -5.444 -38.574 37.123 1.00 51.66 160 HIS A C 1
ATOM 1328 O O . HIS A 1 160 ? -5.371 -39.671 36.574 1.00 51.66 160 HIS A O 1
ATOM 1334 N N . LEU A 1 161 ? -4.759 -38.258 38.220 1.00 44.91 161 LEU A N 1
ATOM 1335 C CA . LEU A 1 161 ? -4.316 -39.259 39.177 1.00 44.91 161 LEU A CA 1
ATOM 1336 C C . LEU A 1 161 ? -5.593 -39.769 39.854 1.00 44.91 161 LEU A C 1
ATOM 1338 O O . LEU A 1 161 ? -6.273 -38.993 40.527 1.00 44.91 161 LEU A O 1
ATOM 1342 N N . LEU A 1 162 ? -5.953 -41.013 39.537 1.00 44.12 162 LEU A N 1
ATOM 1343 C CA . LEU A 1 162 ? -6.857 -41.840 40.334 1.00 44.12 162 LEU A CA 1
ATOM 1344 C C . LEU A 1 162 ? -6.087 -42.383 41.537 1.00 44.12 162 LEU A C 1
ATOM 1346 O O . LEU A 1 162 ? -4.890 -42.703 41.345 1.00 44.12 162 LEU A O 1
#

Secondary structure (DSSP, 8-state):
-HHHHHHHHH-TT-HHHHHHH-TTS-HHHHHHHHHHHHHHHHT--HHHHHHHHHTSSS--TT---HHHHHHHHHHHS-PPPGGGTTT--HHHHHHHHHHHTTT---TTSS-HHHHHHHHHHHHHHHHHHTTTTHHHHHHHHHHHHHHHH-------------

Nearest PDB structures (foldseek):
  2nog-assembly1_B  TM=6.485E-01  e=2.777E+00  Xenopus laevis

Mean predicted aligned error: 13.82 Å

Sequence (162 aa):
KILLEALQKYGSENIDAISKMLPNISLEDIKSTISKYSEIAKNLYEDELLNKWLKCGLYQPEDSFIPEALLFIQLFENHPPPSELEGYDIRSIYNFLYRSCFGQSSYFDLSPKDRDLLCFLISKIEQKIWPKCKTDIWEYVGKVYNKRNIKKVYPGKKRHLL

Organism: Apis mellifera (NCBI:txid7460)

Radius of gyration: 20.65 Å; Cα contacts (8 Å, |Δi|>4): 84; chains: 1; bounding box: 49×60×60 Å